Protein AF-A0A967LFK1-F1 (afdb_monomer_lite)

Secondary structure (DSSP, 8-state):
-HHHHHHTS-S---TT-HHHHHHHHHHHHHHHTS-GGG----SSS-HHHHHHHHHHHHHHHHHT--S-EEEEEEEEESSTTTTTSEEETTEEEEE-HHHHHHHHHHHHHTTSSEEEEEEEEESS-TT-HHHHHHHH--

Sequence (138 aa):
MLEGRIRDAKREFDLTNPDDQVSVRELAEEILAEEPAAIAIDRESPIEARIAGLLAESRRWVLGADSPLKVGVVFAMWGEQNRLRPQSADNPHGENSLVTKLEQLDWLTEGSPIEWRLYAVDDGCPHGSAAIAAGIAQ

Radius 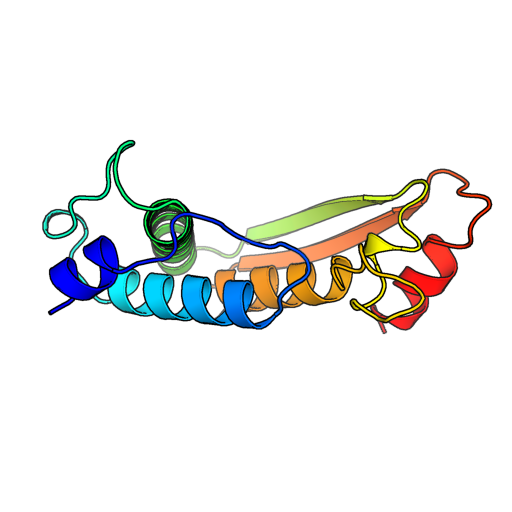of gyration: 16.9 Å; chains: 1; bounding box: 33×37×46 Å

Structure (mmCIF, N/CA/C/O backbone):
data_AF-A0A967LFK1-F1
#
_entry.id   AF-A0A967LFK1-F1
#
loop_
_atom_site.group_PDB
_atom_site.id
_atom_site.type_symbol
_atom_site.label_atom_id
_atom_site.label_alt_id
_atom_site.label_comp_id
_atom_site.label_asym_id
_atom_site.label_entity_id
_atom_site.label_seq_id
_atom_site.pdbx_PDB_ins_code
_atom_site.Cartn_x
_atom_site.Cartn_y
_atom_site.Cartn_z
_atom_site.occupancy
_atom_site.B_iso_or_equiv
_atom_site.auth_seq_id
_atom_site.auth_comp_id
_atom_site.auth_asym_id
_atom_site.auth_atom_id
_atom_site.pdbx_PDB_model_num
ATOM 1 N N . MET A 1 1 ? 0.981 14.654 19.835 1.00 79.06 1 MET A N 1
ATOM 2 C CA . MET A 1 1 ? -0.497 14.626 19.828 1.00 79.06 1 MET A CA 1
ATOM 3 C C . MET A 1 1 ? -0.903 14.389 18.384 1.00 79.06 1 MET A C 1
ATOM 5 O O . MET A 1 1 ? -0.478 15.178 17.543 1.00 79.06 1 MET A O 1
ATOM 9 N N . LEU A 1 2 ? -1.605 13.289 18.093 1.00 90.81 2 LEU A N 1
ATOM 10 C CA . LEU A 1 2 ? -1.906 12.832 16.727 1.00 90.81 2 LEU A CA 1
ATOM 11 C C . LEU A 1 2 ? -2.565 13.922 15.864 1.00 90.81 2 LEU A C 1
ATOM 13 O O . LEU A 1 2 ? -2.213 14.089 14.704 1.00 90.81 2 LEU A O 1
ATOM 17 N N . GLU A 1 3 ? -3.434 14.747 16.449 1.00 88.94 3 GLU A N 1
ATOM 18 C CA . GLU A 1 3 ? -4.064 15.884 15.759 1.00 88.94 3 GLU A CA 1
ATOM 19 C C . GLU A 1 3 ? -3.055 16.874 15.151 1.00 88.94 3 GLU A C 1
ATOM 21 O O . GLU A 1 3 ? -3.291 17.434 14.080 1.00 88.94 3 GLU A O 1
ATOM 26 N N . GLY A 1 4 ? -1.921 17.097 15.824 1.00 91.25 4 GLY A N 1
ATOM 27 C CA . GLY A 1 4 ? -0.829 17.913 15.293 1.00 91.25 4 GLY A CA 1
ATOM 28 C C . GLY A 1 4 ? -0.161 17.232 14.101 1.00 91.25 4 GLY A C 1
ATOM 29 O O . GLY A 1 4 ? 0.017 17.855 13.061 1.00 91.25 4 GLY A O 1
ATOM 30 N N . ARG A 1 5 ? 0.104 15.923 14.209 1.00 93.75 5 ARG A N 1
ATOM 31 C CA . ARG A 1 5 ? 0.695 15.125 13.125 1.00 93.75 5 ARG A CA 1
ATOM 32 C C . ARG A 1 5 ? -0.201 15.092 11.883 1.00 93.75 5 ARG A C 1
ATOM 34 O O . ARG A 1 5 ? 0.305 15.264 10.783 1.00 93.75 5 ARG A O 1
ATOM 41 N N . ILE A 1 6 ? -1.516 14.946 12.061 1.00 94.31 6 ILE A N 1
ATOM 42 C CA . ILE A 1 6 ? -2.516 14.998 10.981 1.00 94.31 6 ILE A CA 1
ATOM 43 C C . ILE A 1 6 ? -2.516 16.366 10.291 1.00 94.31 6 ILE A C 1
ATOM 45 O O . ILE A 1 6 ? -2.571 16.441 9.065 1.00 94.31 6 ILE A O 1
ATOM 49 N N . ARG A 1 7 ? -2.448 17.457 11.064 1.00 93.56 7 ARG A N 1
ATOM 50 C CA . ARG A 1 7 ? -2.435 18.828 10.531 1.00 93.56 7 ARG A CA 1
ATOM 51 C C . ARG A 1 7 ? -1.167 19.135 9.736 1.00 93.56 7 ARG A C 1
ATOM 53 O O . ARG A 1 7 ? -1.251 19.814 8.714 1.00 93.56 7 ARG A O 1
ATOM 60 N N . ASP A 1 8 ? -0.036 18.625 10.212 1.00 95.12 8 ASP A N 1
ATOM 61 C CA . ASP A 1 8 ? 1.295 18.854 9.642 1.00 95.12 8 ASP A CA 1
ATOM 62 C C . ASP A 1 8 ? 1.678 17.808 8.577 1.00 95.12 8 ASP A C 1
ATOM 64 O O . ASP A 1 8 ? 2.786 17.843 8.040 1.00 95.12 8 ASP A O 1
ATOM 68 N N . ALA A 1 9 ? 0.773 16.876 8.262 1.00 97.19 9 ALA A N 1
ATOM 69 C CA . ALA A 1 9 ? 0.965 15.874 7.222 1.00 97.19 9 ALA A CA 1
ATOM 70 C C . ALA A 1 9 ? 1.119 16.515 5.828 1.00 97.19 9 ALA A C 1
ATOM 72 O O . ALA A 1 9 ? 0.675 17.640 5.560 1.00 97.19 9 ALA A O 1
ATOM 73 N N . LYS A 1 10 ? 1.747 15.780 4.911 1.00 97.50 10 LYS A N 1
ATOM 74 C CA . LYS A 1 10 ? 2.066 16.249 3.561 1.00 97.50 10 LYS A CA 1
ATOM 75 C C . LYS A 1 10 ? 0.794 16.542 2.761 1.00 97.50 10 LYS A C 1
ATOM 77 O O . LYS A 1 10 ? -0.183 15.785 2.765 1.00 97.50 10 LYS A O 1
ATOM 82 N N . ARG A 1 11 ? 0.818 17.668 2.040 1.00 97.31 11 ARG A N 1
ATOM 83 C CA . ARG A 1 11 ? -0.249 18.096 1.113 1.00 97.31 11 ARG A CA 1
ATOM 84 C C . ARG A 1 11 ? -0.087 17.540 -0.299 1.00 97.31 11 ARG A C 1
ATOM 86 O O . ARG A 1 11 ? -1.040 17.585 -1.070 1.00 97.31 11 ARG A O 1
ATOM 93 N N . GLU A 1 12 ? 1.078 16.986 -0.592 1.00 96.81 12 GLU A N 1
ATOM 94 C CA . GLU A 1 12 ? 1.405 16.283 -1.826 1.00 96.81 12 GLU A CA 1
ATOM 95 C C . GLU A 1 12 ? 1.902 14.882 -1.468 1.00 96.81 12 GLU A C 1
ATOM 97 O O . GLU A 1 12 ? 2.340 14.650 -0.341 1.00 96.81 12 GLU A O 1
ATOM 102 N N . PHE A 1 13 ? 1.776 13.949 -2.406 1.00 95.62 13 PHE A N 1
ATOM 103 C CA . PHE A 1 13 ? 2.239 12.577 -2.241 1.00 95.62 13 PHE A CA 1
ATOM 104 C C . PHE A 1 13 ? 2.911 12.129 -3.534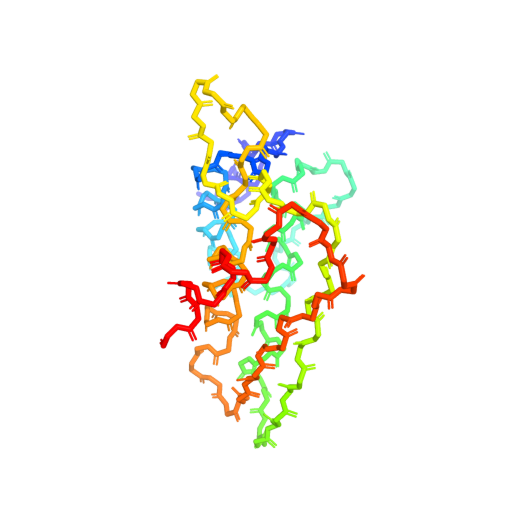 1.00 95.62 13 PHE A C 1
ATOM 106 O O . PHE A 1 13 ? 2.250 12.016 -4.571 1.00 95.62 13 PHE A O 1
ATOM 113 N N . ASP A 1 14 ? 4.216 11.908 -3.472 1.00 96.38 14 ASP A N 1
ATOM 114 C CA . ASP A 1 14 ? 5.033 11.487 -4.599 1.00 96.38 14 ASP A CA 1
ATOM 115 C C . ASP A 1 14 ? 5.182 9.962 -4.606 1.00 96.38 14 ASP A C 1
ATOM 117 O O . ASP A 1 14 ? 5.827 9.365 -3.746 1.00 96.38 14 ASP A O 1
ATOM 121 N N . LEU A 1 15 ? 4.600 9.324 -5.624 1.00 94.31 15 LEU A N 1
ATOM 122 C CA . LEU A 1 15 ? 4.667 7.873 -5.820 1.00 94.31 15 LEU A CA 1
ATOM 123 C C . LEU A 1 15 ? 6.089 7.364 -6.084 1.00 94.31 15 LEU A C 1
ATOM 125 O O . LEU A 1 15 ? 6.345 6.175 -5.912 1.00 94.31 15 LEU A O 1
ATOM 129 N N . THR A 1 16 ? 6.996 8.241 -6.512 1.00 95.50 16 THR A N 1
ATOM 130 C CA . THR A 1 16 ? 8.399 7.908 -6.784 1.00 95.50 16 THR A CA 1
ATOM 131 C C . THR A 1 16 ? 9.291 8.051 -5.552 1.00 95.50 16 THR A C 1
ATOM 133 O O . THR A 1 16 ? 10.392 7.498 -5.532 1.00 95.50 16 THR A O 1
ATOM 136 N N . ASN A 1 17 ? 8.812 8.740 -4.509 1.00 95.50 17 ASN A N 1
ATOM 137 C CA . ASN A 1 17 ? 9.568 8.980 -3.289 1.00 95.50 17 ASN A CA 1
ATOM 138 C C . ASN A 1 17 ? 9.278 7.899 -2.226 1.00 95.50 17 ASN A C 1
ATOM 140 O O . ASN A 1 17 ? 8.178 7.867 -1.665 1.00 95.50 17 ASN A O 1
ATOM 144 N N . PRO A 1 18 ? 10.249 7.039 -1.867 1.00 93.44 18 PRO A N 1
ATOM 145 C CA . PRO A 1 18 ? 10.043 6.032 -0.826 1.00 93.44 18 PRO A CA 1
ATOM 146 C C . PRO A 1 18 ? 9.734 6.644 0.551 1.00 93.44 18 PRO A C 1
ATOM 148 O O . PRO A 1 18 ? 8.996 6.041 1.331 1.00 93.44 18 PRO A O 1
ATOM 151 N N . ASP A 1 19 ? 10.215 7.856 0.843 1.00 95.94 19 ASP A N 1
ATOM 152 C CA . ASP A 1 19 ? 9.961 8.519 2.130 1.00 95.94 19 ASP A CA 1
ATOM 153 C C . ASP A 1 19 ? 8.488 8.928 2.295 1.00 95.94 19 ASP A C 1
ATOM 155 O O . ASP A 1 19 ? 7.981 9.039 3.414 1.00 95.94 19 ASP A O 1
ATOM 159 N N . ASP A 1 20 ? 7.772 9.147 1.190 1.00 96.50 20 ASP A N 1
ATOM 160 C CA . ASP A 1 20 ? 6.331 9.398 1.214 1.00 96.50 20 ASP A CA 1
ATOM 161 C C . ASP A 1 20 ? 5.576 8.121 1.606 1.00 96.50 20 ASP A C 1
ATOM 163 O O . ASP A 1 20 ? 4.710 8.173 2.480 1.00 96.50 20 ASP A O 1
ATOM 167 N N . GLN A 1 21 ? 5.971 6.963 1.061 1.00 94.88 21 GLN A N 1
ATOM 168 C CA . GLN A 1 21 ? 5.400 5.655 1.420 1.00 94.88 21 GLN A CA 1
ATOM 169 C C . GLN A 1 21 ? 5.651 5.292 2.892 1.00 94.88 21 GLN A C 1
ATOM 171 O O . GLN A 1 21 ? 4.755 4.790 3.573 1.00 94.88 21 GLN A O 1
ATOM 176 N N . VAL A 1 22 ? 6.856 5.561 3.405 1.00 96.62 22 VAL A N 1
ATOM 177 C CA . VAL A 1 22 ? 7.187 5.309 4.815 1.00 96.62 22 VAL A CA 1
ATOM 178 C C . VAL A 1 22 ? 6.362 6.211 5.730 1.00 96.62 22 VAL A C 1
ATOM 180 O O . VAL A 1 22 ? 5.700 5.707 6.636 1.00 96.62 22 VAL A O 1
ATOM 183 N N . SER A 1 23 ? 6.342 7.518 5.460 1.00 97.62 23 SER A N 1
ATOM 184 C CA . SER A 1 23 ? 5.660 8.501 6.311 1.00 97.62 23 SER A CA 1
ATOM 185 C C . SER A 1 23 ? 4.143 8.267 6.373 1.00 97.62 23 SER A C 1
ATOM 187 O O . SER A 1 23 ? 3.560 8.316 7.459 1.00 97.62 23 SER A O 1
ATOM 189 N N . VAL A 1 24 ? 3.498 7.911 5.251 1.00 97.69 24 VAL A N 1
ATOM 190 C CA . VAL A 1 24 ? 2.055 7.608 5.253 1.00 97.69 24 VAL A CA 1
ATOM 191 C C . VAL A 1 24 ? 1.730 6.321 6.008 1.00 97.69 24 VAL A C 1
ATOM 193 O O . VAL A 1 24 ? 0.705 6.255 6.688 1.00 97.69 24 VAL A O 1
ATOM 196 N N . ARG A 1 25 ? 2.603 5.306 5.928 1.00 97.50 25 ARG A N 1
ATOM 197 C CA . ARG A 1 25 ? 2.450 4.058 6.685 1.00 97.50 25 ARG A CA 1
ATOM 198 C C . ARG A 1 25 ? 2.599 4.310 8.182 1.00 97.50 25 ARG A C 1
ATOM 200 O O . ARG A 1 25 ? 1.776 3.832 8.949 1.00 97.50 25 ARG A O 1
ATOM 207 N N . GLU A 1 26 ? 3.606 5.074 8.595 1.00 97.75 26 GLU A N 1
ATOM 208 C CA . GLU A 1 26 ? 3.806 5.439 10.004 1.00 97.75 26 GLU A CA 1
ATOM 209 C C . GLU A 1 26 ? 2.603 6.207 10.559 1.00 97.75 26 GLU A C 1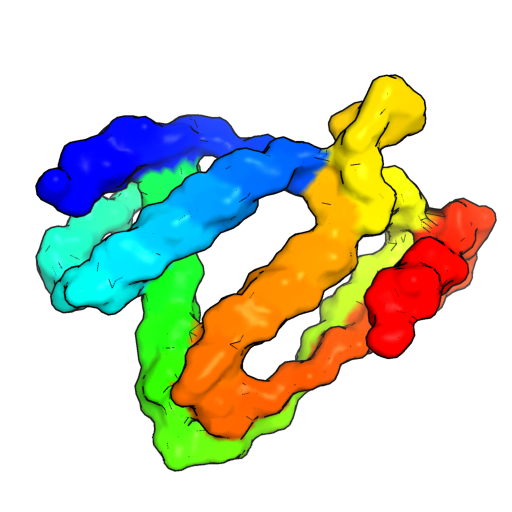
ATOM 211 O O . GLU A 1 26 ? 2.076 5.850 11.611 1.00 97.75 26 GLU A O 1
ATOM 216 N N . LEU A 1 27 ? 2.093 7.192 9.814 1.00 97.75 27 LEU A N 1
ATOM 217 C CA . LEU A 1 27 ? 0.882 7.906 10.213 1.00 97.75 27 LEU A CA 1
ATOM 218 C C . LEU A 1 27 ? -0.339 6.974 10.284 1.00 97.75 27 LEU A C 1
ATOM 220 O O . LEU A 1 27 ? -1.182 7.141 11.163 1.00 97.75 27 LEU A O 1
ATOM 224 N N . ALA A 1 28 ? -0.440 5.981 9.395 1.00 97.81 28 ALA A N 1
ATOM 225 C CA . ALA A 1 28 ? -1.513 4.992 9.446 1.00 97.81 28 ALA A CA 1
ATOM 226 C C . ALA A 1 28 ? -1.440 4.130 10.716 1.00 97.81 28 ALA A C 1
ATOM 228 O O . ALA A 1 28 ? -2.484 3.844 11.296 1.00 97.81 28 ALA A O 1
ATOM 229 N N . GLU A 1 29 ? -0.243 3.756 11.177 1.00 97.56 29 GLU A N 1
ATOM 230 C CA . GLU A 1 29 ? -0.047 3.041 12.450 1.00 97.56 29 GLU A CA 1
ATOM 231 C C . GLU A 1 29 ? -0.445 3.902 13.653 1.00 97.56 29 GLU A C 1
ATOM 233 O O . GLU A 1 29 ? -1.148 3.433 14.548 1.00 97.56 29 GLU A O 1
ATOM 238 N N . GLU A 1 30 ? -0.047 5.179 13.661 1.00 96.56 30 GLU A N 1
ATOM 239 C CA . GLU A 1 30 ? -0.439 6.113 14.722 1.00 96.56 30 GLU A CA 1
ATOM 240 C C . GLU A 1 30 ? -1.967 6.280 14.778 1.00 96.56 30 GLU A C 1
ATOM 242 O O . GLU A 1 30 ? -2.559 6.242 15.853 1.00 96.56 30 GLU A O 1
ATOM 247 N N . ILE A 1 31 ? -2.621 6.408 13.619 1.00 96.62 31 ILE A N 1
ATOM 248 C CA . ILE A 1 31 ? -4.086 6.470 13.505 1.00 96.62 31 ILE A CA 1
ATOM 249 C C . ILE A 1 31 ? -4.727 5.149 13.949 1.00 96.62 31 ILE A C 1
ATOM 251 O O . ILE A 1 31 ? -5.769 5.157 14.603 1.00 96.62 31 ILE A O 1
ATOM 255 N N . LEU A 1 32 ? -4.149 4.006 13.575 1.00 96.00 32 LEU A N 1
ATOM 256 C CA . LEU A 1 32 ? -4.665 2.676 13.902 1.00 96.00 32 LEU A CA 1
ATOM 257 C C . LEU A 1 32 ? -4.706 2.428 15.415 1.00 96.00 32 LEU A C 1
ATOM 259 O O . LEU A 1 32 ? -5.647 1.789 15.884 1.00 96.00 32 LEU A O 1
ATOM 263 N N . ALA A 1 33 ? -3.723 2.951 16.152 1.00 95.00 33 ALA A N 1
ATOM 264 C CA . ALA A 1 33 ? -3.614 2.820 17.604 1.00 95.00 33 ALA A CA 1
ATOM 265 C C . ALA A 1 33 ? -4.666 3.625 18.394 1.00 95.00 33 ALA A C 1
ATOM 267 O O . ALA A 1 33 ? -4.843 3.385 19.588 1.00 95.00 33 ALA A O 1
ATOM 268 N N . GLU A 1 34 ? -5.360 4.560 17.744 1.00 93.75 34 GLU A N 1
ATOM 269 C CA . GLU A 1 34 ? -6.396 5.389 18.356 1.00 93.75 34 GLU A CA 1
ATOM 270 C C . GLU A 1 34 ? -7.809 4.859 18.063 1.00 93.75 34 GLU A C 1
ATOM 272 O O . GLU A 1 34 ? -8.086 4.231 17.031 1.00 93.75 34 GLU A O 1
ATOM 277 N N . GLU A 1 35 ? -8.742 5.179 18.962 1.00 86.25 35 GLU A N 1
ATOM 278 C CA . GLU A 1 35 ? -10.163 4.878 18.781 1.00 86.25 35 GLU A CA 1
ATOM 279 C C . GLU A 1 35 ? -10.728 5.637 17.562 1.00 86.25 35 GLU A C 1
ATOM 281 O O . GLU A 1 35 ? -10.562 6.857 17.479 1.00 86.25 35 GLU A O 1
ATOM 286 N N . PRO A 1 36 ? -11.460 4.986 16.633 1.00 81.81 36 PRO A N 1
ATOM 287 C CA . PRO A 1 36 ? -11.905 5.618 15.384 1.00 81.81 36 PRO A CA 1
ATOM 288 C C . PRO A 1 36 ? -12.684 6.926 15.572 1.00 81.81 36 PRO A C 1
ATOM 290 O O . PRO A 1 36 ? -12.545 7.856 14.782 1.00 81.81 36 PRO A O 1
ATOM 293 N N . ALA A 1 37 ? -13.489 7.018 16.634 1.00 77.50 37 ALA A N 1
ATOM 294 C CA . ALA A 1 37 ? -14.291 8.203 16.937 1.00 77.50 37 ALA A CA 1
ATOM 295 C C . ALA A 1 37 ? -13.455 9.425 17.371 1.00 77.50 37 ALA A C 1
ATOM 297 O O . ALA A 1 37 ? -13.979 10.538 17.385 1.00 77.50 37 ALA A O 1
ATOM 298 N N . ALA A 1 38 ? -12.182 9.233 17.729 1.00 77.62 38 ALA A N 1
ATOM 299 C CA . ALA A 1 38 ? -11.279 10.294 18.171 1.00 77.62 38 ALA A CA 1
ATOM 300 C C . ALA A 1 38 ? -10.550 10.998 17.011 1.00 77.62 38 ALA A C 1
ATOM 302 O O . ALA A 1 38 ? -9.848 11.980 17.237 1.00 77.62 38 ALA A O 1
ATOM 303 N N . ILE A 1 39 ? -10.703 10.517 15.772 1.00 83.06 39 ILE A N 1
ATOM 304 C CA . ILE A 1 39 ? -9.881 10.947 14.638 1.00 83.06 39 ILE A CA 1
ATOM 305 C C . ILE A 1 39 ? -10.743 11.699 13.624 1.00 83.06 39 ILE A C 1
ATOM 307 O O . ILE A 1 39 ? -11.563 11.115 12.918 1.00 83.06 39 ILE A O 1
ATOM 311 N N . ALA A 1 40 ? -10.534 13.011 13.517 1.00 86.19 40 ALA A N 1
ATOM 312 C CA . ALA A 1 40 ? -11.182 13.840 12.505 1.00 86.19 40 ALA A CA 1
ATOM 313 C C . ALA A 1 40 ? -10.289 13.955 11.258 1.00 86.19 40 ALA A C 1
ATOM 315 O O . ALA A 1 40 ? -9.354 14.753 11.230 1.00 86.19 40 ALA A O 1
ATOM 316 N N . ILE A 1 41 ? -10.586 13.157 10.228 1.00 91.38 41 ILE A N 1
ATOM 317 C CA . ILE A 1 41 ? -9.986 13.271 8.890 1.00 91.38 41 ILE A CA 1
ATOM 318 C C . ILE A 1 41 ? -11.111 13.537 7.893 1.00 91.38 41 ILE A C 1
ATOM 320 O O . ILE A 1 41 ? -12.051 12.754 7.764 1.00 91.38 41 ILE A O 1
ATOM 324 N N . ASP A 1 42 ? -11.009 14.652 7.182 1.00 91.44 42 ASP A N 1
ATOM 325 C CA . ASP A 1 42 ? -12.002 15.110 6.214 1.00 91.44 42 ASP A CA 1
ATOM 326 C C . ASP A 1 42 ? -11.371 15.373 4.835 1.00 91.44 42 ASP A C 1
ATOM 328 O O . ASP A 1 42 ? -10.237 14.987 4.547 1.00 91.44 42 ASP A O 1
ATOM 332 N N . ARG A 1 43 ? -12.130 15.999 3.930 1.00 90.69 43 ARG A N 1
ATOM 333 C CA . ARG A 1 43 ? -11.657 16.301 2.570 1.00 90.69 43 ARG A CA 1
ATOM 334 C C . ARG A 1 43 ? -10.620 17.426 2.514 1.00 90.69 43 ARG A C 1
ATOM 336 O O . ARG A 1 43 ? -9.879 17.474 1.536 1.00 90.69 43 ARG A O 1
ATOM 343 N N . GLU A 1 44 ? -10.567 18.281 3.532 1.00 93.94 44 GLU A N 1
A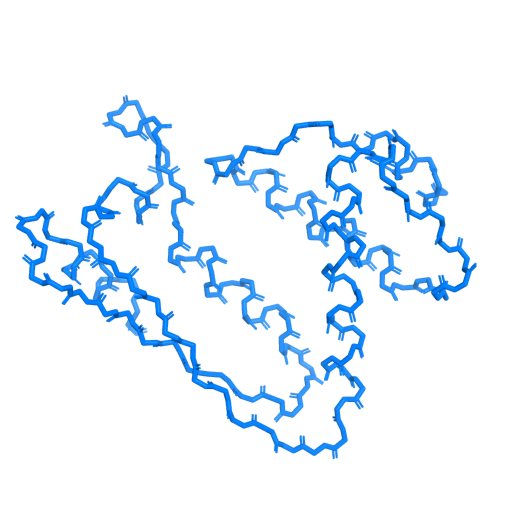TOM 344 C CA . GLU A 1 44 ? -9.652 19.429 3.617 1.00 93.94 44 GLU A CA 1
ATOM 345 C C . GLU A 1 44 ? -8.330 19.071 4.311 1.00 93.94 44 GLU A C 1
ATOM 347 O O . GLU A 1 44 ? -7.337 19.802 4.219 1.00 93.94 44 GLU A O 1
ATOM 352 N N . SER A 1 45 ? -8.311 17.924 4.990 1.00 96.12 45 SER A N 1
ATOM 353 C CA . SER A 1 45 ? -7.123 17.337 5.599 1.00 96.12 45 SER A CA 1
ATOM 354 C C . SER A 1 45 ? -6.038 17.059 4.543 1.00 96.12 45 SER A C 1
ATOM 356 O O . SER A 1 45 ? -6.366 16.756 3.387 1.00 96.12 45 SER A O 1
ATOM 358 N N . PRO A 1 46 ? -4.740 17.137 4.901 1.00 97.69 46 PRO A N 1
ATOM 359 C CA . PRO A 1 46 ? -3.656 16.851 3.963 1.00 97.69 46 PRO A CA 1
ATOM 360 C C . PRO A 1 46 ? -3.792 15.467 3.312 1.00 97.69 46 PRO A C 1
ATOM 362 O O . PRO A 1 46 ? -4.332 14.535 3.913 1.00 97.69 46 PRO A O 1
ATOM 365 N N . ILE A 1 47 ? -3.317 15.324 2.070 1.00 97.75 47 ILE A N 1
ATOM 366 C CA . ILE A 1 47 ? -3.511 14.091 1.293 1.00 97.75 47 ILE A CA 1
ATOM 367 C C . ILE A 1 47 ? -2.897 12.874 1.988 1.00 97.75 47 ILE A C 1
ATOM 369 O O . ILE A 1 47 ? -3.525 11.819 2.008 1.00 97.75 47 ILE A O 1
ATOM 373 N N . GLU A 1 48 ? -1.735 13.032 2.624 1.00 98.00 48 GLU A N 1
ATOM 374 C CA . GLU A 1 48 ? -1.097 11.965 3.397 1.00 98.00 48 GLU A CA 1
ATOM 375 C C . GLU A 1 48 ? -1.992 11.505 4.553 1.00 98.00 48 GLU A C 1
ATOM 377 O O . GLU A 1 48 ? -2.232 10.311 4.691 1.00 98.00 48 GLU A O 1
ATOM 382 N N . ALA A 1 49 ? -2.567 12.432 5.328 1.00 97.75 49 ALA A N 1
ATOM 383 C CA . ALA A 1 49 ? -3.478 12.087 6.419 1.00 97.75 49 ALA A CA 1
ATOM 384 C C . ALA A 1 49 ? -4.731 11.358 5.916 1.00 97.75 49 ALA A C 1
ATOM 386 O O . ALA A 1 49 ? -5.194 10.404 6.537 1.00 97.75 49 ALA A O 1
ATOM 387 N N . ARG A 1 50 ? -5.261 11.767 4.759 1.00 97.75 50 ARG A N 1
ATOM 388 C CA . ARG A 1 50 ? -6.410 11.102 4.131 1.00 97.75 50 ARG A CA 1
ATOM 389 C C . ARG A 1 50 ? -6.079 9.678 3.692 1.00 97.75 50 ARG A C 1
ATOM 391 O O . ARG A 1 50 ? -6.879 8.777 3.931 1.00 97.75 50 ARG A O 1
ATOM 398 N N . ILE A 1 51 ? -4.916 9.466 3.074 1.00 97.88 51 ILE A N 1
ATOM 399 C CA . ILE A 1 51 ? -4.449 8.127 2.691 1.00 97.88 51 ILE A CA 1
ATOM 400 C C . ILE A 1 51 ? -4.220 7.281 3.949 1.00 97.88 51 ILE A C 1
ATOM 402 O O . ILE A 1 51 ? -4.750 6.177 4.036 1.00 97.88 51 ILE A O 1
ATOM 406 N N . ALA A 1 52 ? -3.514 7.814 4.947 1.00 97.81 52 ALA A N 1
ATOM 407 C CA . ALA A 1 52 ? -3.235 7.128 6.204 1.00 97.81 52 ALA A CA 1
ATOM 408 C C . ALA A 1 52 ? -4.519 6.717 6.946 1.00 97.81 52 ALA A C 1
ATOM 410 O O . ALA A 1 52 ? -4.613 5.595 7.437 1.00 97.81 52 ALA A O 1
ATOM 411 N N . GLY A 1 53 ? -5.545 7.577 6.954 1.00 96.75 53 GLY A N 1
ATOM 412 C CA . GLY A 1 53 ? -6.866 7.260 7.501 1.00 96.75 53 GLY A CA 1
ATOM 413 C C . GLY A 1 53 ? -7.526 6.059 6.818 1.00 96.75 53 GLY A C 1
ATOM 414 O O . GLY A 1 53 ? -7.979 5.138 7.498 1.00 96.75 53 GLY A O 1
ATOM 415 N N . LEU A 1 54 ? -7.517 6.027 5.480 1.00 96.69 54 LEU A N 1
ATOM 416 C CA . LEU A 1 54 ? -8.057 4.908 4.694 1.00 96.69 54 LEU A CA 1
ATOM 417 C C . LEU A 1 54 ? -7.260 3.611 4.902 1.00 96.69 54 LEU A C 1
ATOM 419 O O . LEU A 1 54 ? -7.841 2.525 4.969 1.00 96.69 54 LEU A O 1
ATOM 423 N N . LEU A 1 55 ? -5.933 3.713 5.019 1.00 97.69 55 LEU A N 1
ATOM 424 C CA . LEU A 1 55 ? -5.062 2.574 5.312 1.00 97.69 55 LEU A CA 1
ATOM 425 C C . LEU A 1 55 ? -5.344 2.005 6.707 1.00 97.69 55 LEU A C 1
ATOM 427 O O . LEU A 1 55 ? -5.509 0.794 6.847 1.00 97.69 55 LEU A O 1
ATOM 431 N N . ALA A 1 56 ? -5.468 2.864 7.720 1.00 97.44 56 ALA A N 1
ATOM 432 C CA . ALA A 1 56 ? -5.797 2.452 9.080 1.00 97.44 56 ALA A CA 1
ATOM 433 C C . ALA A 1 56 ? -7.185 1.796 9.159 1.00 97.44 56 ALA A C 1
ATOM 435 O O . ALA A 1 56 ? -7.345 0.770 9.815 1.00 97.44 56 ALA A O 1
ATOM 436 N N . GLU A 1 57 ? -8.192 2.342 8.471 1.00 96.19 57 GLU A N 1
ATOM 437 C CA . GLU A 1 57 ? -9.525 1.730 8.382 1.00 96.19 57 GLU A CA 1
ATOM 438 C C . GLU A 1 57 ? -9.473 0.343 7.727 1.00 96.19 57 GLU A C 1
ATOM 440 O O . GLU A 1 57 ? -9.997 -0.624 8.285 1.00 96.19 57 GLU A O 1
ATOM 445 N N . SER A 1 58 ? -8.765 0.227 6.600 1.00 96.62 58 SER A N 1
ATOM 446 C CA . SER A 1 58 ? -8.570 -1.050 5.905 1.00 96.62 58 SER A CA 1
ATOM 447 C C . SER A 1 58 ? -7.895 -2.080 6.812 1.00 96.62 58 SER A C 1
ATOM 449 O O . SER A 1 58 ? -8.340 -3.225 6.888 1.00 96.62 58 SER A O 1
ATOM 451 N N . ARG A 1 59 ? -6.858 -1.672 7.554 1.00 97.81 59 ARG A N 1
ATOM 452 C CA . ARG A 1 59 ? -6.129 -2.567 8.456 1.00 97.81 59 ARG A CA 1
ATOM 453 C C . ARG A 1 59 ? -6.946 -2.977 9.678 1.00 97.81 59 ARG A C 1
ATOM 455 O O . ARG A 1 59 ? -6.912 -4.150 10.029 1.00 97.81 59 ARG A O 1
ATOM 462 N N . ARG A 1 60 ? -7.747 -2.082 10.278 1.00 96.81 60 ARG A N 1
ATOM 463 C CA . ARG A 1 60 ? -8.697 -2.466 11.348 1.00 96.81 60 ARG A CA 1
ATOM 464 C C . ARG A 1 60 ? -9.648 -3.556 10.880 1.00 96.81 60 ARG A C 1
ATOM 466 O O . ARG A 1 60 ? -9.874 -4.517 11.608 1.00 96.81 60 ARG A O 1
ATOM 473 N N . TRP A 1 61 ? -10.186 -3.415 9.669 1.00 96.12 61 TRP A N 1
ATOM 474 C CA . TRP A 1 61 ? -11.083 -4.420 9.109 1.00 96.12 61 TRP A CA 1
ATOM 475 C C . TRP A 1 61 ? -10.377 -5.768 8.917 1.00 96.12 61 TRP A C 1
ATOM 477 O O . TRP A 1 61 ? -10.917 -6.797 9.313 1.00 96.12 61 TRP A O 1
ATOM 487 N N . VAL A 1 62 ? -9.156 -5.762 8.369 1.00 97.69 62 VAL A N 1
ATOM 488 C CA . VAL A 1 62 ? -8.363 -6.985 8.159 1.00 97.69 62 VAL A CA 1
ATOM 489 C C . VAL A 1 62 ? -7.997 -7.668 9.480 1.00 97.69 62 VAL A C 1
ATOM 491 O O . VAL A 1 62 ? -8.150 -8.881 9.597 1.00 97.69 62 VAL A O 1
ATOM 494 N N . LEU A 1 63 ? -7.576 -6.908 10.494 1.00 97.12 63 LEU A N 1
ATOM 495 C CA . LEU A 1 63 ? -7.257 -7.442 11.824 1.00 97.12 63 LEU A CA 1
ATOM 496 C C . LEU A 1 63 ? -8.494 -7.964 12.568 1.00 97.12 63 LEU A C 1
ATOM 498 O O . LEU A 1 63 ? -8.373 -8.868 13.389 1.00 97.12 63 LEU A O 1
ATOM 502 N N . GLY A 1 64 ? -9.677 -7.420 12.274 1.00 96.69 64 GLY A N 1
ATOM 503 C CA . GLY A 1 64 ? -10.955 -7.894 12.806 1.00 96.69 64 GLY A CA 1
ATOM 504 C C . GLY A 1 64 ? -11.539 -9.110 12.077 1.00 96.69 64 GLY A C 1
ATOM 505 O O . GLY A 1 64 ? -12.665 -9.504 12.374 1.00 96.69 64 GLY A O 1
ATOM 506 N N . ALA A 1 65 ? -10.838 -9.686 11.095 1.00 95.88 65 ALA A N 1
ATOM 507 C CA . ALA A 1 65 ? -11.317 -10.865 10.386 1.00 95.88 65 ALA A CA 1
ATOM 508 C C . ALA A 1 65 ? -11.191 -12.128 11.259 1.00 95.88 65 ALA A C 1
ATOM 510 O O . ALA A 1 65 ? -10.092 -12.604 11.530 1.00 95.88 65 ALA A O 1
ATOM 511 N N . ASP A 1 66 ? -12.326 -12.731 11.618 1.00 94.88 66 ASP A N 1
ATOM 512 C CA . ASP A 1 66 ? -12.379 -13.922 12.487 1.00 94.88 66 ASP A CA 1
ATOM 513 C C . ASP A 1 66 ? -12.242 -15.261 11.736 1.00 94.88 66 ASP A C 1
ATOM 515 O O . ASP A 1 66 ? -12.334 -16.340 12.327 1.00 94.88 66 ASP A O 1
ATOM 519 N N . SER A 1 67 ? -12.061 -15.227 10.413 1.00 95.25 67 SER A N 1
ATOM 520 C CA . SER A 1 67 ? -11.989 -16.436 9.588 1.00 95.25 67 SER A CA 1
ATOM 521 C C . SER A 1 67 ? -10.977 -16.306 8.452 1.00 95.25 67 SER A C 1
ATOM 523 O O . SER A 1 67 ? -10.856 -15.216 7.888 1.00 95.25 67 SER A O 1
ATOM 525 N N . PRO A 1 68 ? -10.299 -17.402 8.059 1.00 97.06 68 PRO A N 1
ATOM 526 C CA . PRO A 1 68 ? -9.366 -17.374 6.942 1.00 97.06 68 PRO A CA 1
ATOM 527 C C . PRO A 1 68 ? -10.021 -16.966 5.622 1.00 97.06 68 PRO A C 1
ATOM 529 O O . PRO A 1 68 ? -11.054 -17.513 5.229 1.00 97.06 68 PRO A O 1
ATOM 532 N N . LEU A 1 69 ? -9.367 -16.058 4.901 1.00 97.00 69 LEU A N 1
ATOM 533 C CA . LEU A 1 69 ? -9.758 -15.612 3.565 1.00 97.00 69 LEU A CA 1
ATOM 534 C C . LEU A 1 69 ? -8.550 -15.708 2.635 1.00 97.00 69 LEU A C 1
ATOM 536 O O . LEU A 1 69 ? -7.462 -15.278 2.998 1.00 97.00 69 LEU A O 1
ATOM 540 N N . LYS A 1 70 ? -8.738 -16.241 1.423 1.00 97.81 70 LYS A N 1
ATOM 541 C CA . LYS A 1 70 ? -7.703 -16.243 0.379 1.00 97.81 70 LYS A CA 1
ATOM 542 C C . LYS A 1 70 ? -8.057 -15.219 -0.693 1.00 97.81 70 LYS A C 1
ATOM 544 O O . LYS A 1 70 ? -9.103 -15.339 -1.332 1.00 97.81 70 LYS A O 1
ATOM 549 N N . VAL A 1 71 ? -7.184 -14.242 -0.910 1.00 97.56 71 VAL A N 1
ATOM 550 C CA . VAL A 1 71 ? -7.390 -13.132 -1.849 1.00 97.56 71 VAL A CA 1
ATOM 551 C C . VAL A 1 71 ? -6.443 -13.255 -3.042 1.00 97.56 71 VAL A C 1
ATOM 553 O O . VAL A 1 71 ? -5.229 -13.363 -2.887 1.00 97.56 71 VAL A O 1
ATOM 556 N N . GLY A 1 72 ? -6.992 -13.213 -4.257 1.00 98.00 72 GLY A N 1
ATOM 557 C CA . GLY A 1 72 ? -6.210 -13.064 -5.484 1.00 98.00 72 GLY A CA 1
ATOM 558 C C . GLY A 1 72 ? -6.144 -11.599 -5.908 1.00 98.00 72 GLY A C 1
ATOM 559 O O . GLY A 1 72 ? -7.184 -10.992 -6.155 1.00 98.00 72 GLY A O 1
ATOM 560 N N . VAL A 1 73 ? -4.941 -11.040 -6.024 1.00 97.62 73 VAL A N 1
ATOM 561 C CA . VAL A 1 73 ? -4.706 -9.667 -6.493 1.00 97.62 73 VAL A CA 1
ATOM 562 C C . VAL A 1 73 ? -4.144 -9.726 -7.907 1.00 97.62 73 VAL A C 1
ATOM 564 O O . VAL A 1 73 ? -3.058 -10.252 -8.118 1.00 97.62 73 VAL A O 1
ATOM 567 N N . VAL A 1 74 ? -4.863 -9.192 -8.891 1.00 96.75 74 VAL A N 1
ATOM 568 C CA . VAL A 1 74 ? -4.367 -9.105 -10.272 1.00 96.75 74 VAL A CA 1
ATOM 569 C C . VAL A 1 74 ? -3.688 -7.754 -10.472 1.00 96.75 74 VAL A C 1
ATOM 571 O O . VAL A 1 74 ? -4.319 -6.712 -10.309 1.00 96.75 74 VAL A O 1
ATOM 574 N N . PHE A 1 75 ? -2.408 -7.778 -10.834 1.00 95.62 75 PHE A N 1
ATOM 575 C CA . PHE A 1 75 ? -1.612 -6.600 -11.165 1.00 95.62 75 PHE A CA 1
ATOM 576 C C . PHE A 1 75 ? -1.356 -6.598 -12.675 1.00 95.62 75 PHE A C 1
ATOM 578 O O . PHE A 1 75 ? -0.436 -7.255 -13.163 1.00 95.62 75 PHE A O 1
ATOM 585 N N . ALA A 1 76 ? -2.229 -5.924 -13.425 1.00 93.69 76 ALA A N 1
ATOM 586 C CA . ALA A 1 76 ? -2.132 -5.835 -14.879 1.00 93.69 76 ALA A CA 1
ATOM 587 C C . ALA A 1 76 ? -1.026 -4.853 -15.293 1.00 93.69 76 ALA A C 1
ATOM 589 O O . ALA A 1 76 ? -0.932 -3.756 -14.746 1.00 93.69 76 ALA A O 1
ATOM 590 N N . MET A 1 77 ? -0.203 -5.250 -16.261 1.00 93.62 77 MET A N 1
ATOM 591 C CA . MET A 1 77 ? 0.981 -4.520 -16.698 1.00 93.62 77 MET A CA 1
ATOM 592 C C . MET A 1 77 ? 1.018 -4.401 -18.218 1.00 93.62 77 MET A C 1
ATOM 594 O O . MET A 1 77 ? 0.991 -5.397 -18.941 1.00 93.62 77 MET A O 1
ATOM 598 N N . TRP A 1 78 ? 1.172 -3.171 -18.698 1.00 93.31 78 TRP A N 1
ATOM 599 C CA . TRP A 1 78 ? 1.519 -2.870 -20.081 1.00 93.31 78 TRP A CA 1
ATOM 600 C C . TRP A 1 78 ? 2.290 -1.549 -20.116 1.00 93.31 78 TRP A C 1
ATOM 602 O O . TRP A 1 78 ? 1.813 -0.543 -19.605 1.00 93.31 78 TRP A O 1
ATOM 612 N N . GLY A 1 79 ? 3.505 -1.544 -20.668 1.00 92.88 79 GLY A N 1
ATOM 613 C CA . GLY A 1 79 ? 4.361 -0.348 -20.656 1.00 92.88 79 GLY A CA 1
ATOM 614 C C . GLY A 1 79 ? 4.867 0.067 -19.263 1.00 92.88 79 GLY A C 1
ATOM 615 O O . GLY A 1 79 ? 5.255 1.215 -19.061 1.00 92.88 79 GLY A O 1
ATOM 616 N N . GLU A 1 80 ? 4.887 -0.857 -18.299 1.00 94.62 80 GLU A N 1
ATOM 617 C CA . GLU A 1 80 ? 5.192 -0.578 -16.886 1.00 94.62 80 GLU A CA 1
ATOM 618 C C . GLU A 1 80 ? 6.696 -0.607 -16.548 1.00 94.62 80 GLU A C 1
ATOM 620 O O . GLU A 1 80 ? 7.085 -0.492 -15.389 1.00 94.62 80 GLU A O 1
ATOM 625 N N . GLN A 1 81 ? 7.584 -0.758 -17.538 1.00 94.25 81 GLN A N 1
ATOM 626 C CA . GLN A 1 81 ? 9.030 -0.934 -17.317 1.00 94.25 81 GLN A CA 1
ATOM 627 C C . GLN A 1 81 ? 9.698 0.193 -16.513 1.00 94.25 81 GLN A C 1
ATOM 629 O O . GLN A 1 81 ? 10.729 -0.043 -15.884 1.00 94.25 81 GLN A O 1
ATOM 634 N N . ASN A 1 82 ? 9.134 1.403 -16.555 1.00 95.25 82 ASN A N 1
ATOM 635 C CA . ASN A 1 82 ? 9.632 2.546 -15.794 1.00 95.25 82 ASN A CA 1
ATOM 636 C C . ASN A 1 82 ? 9.130 2.486 -14.352 1.00 95.25 82 ASN A C 1
ATOM 638 O O . ASN A 1 82 ? 9.938 2.497 -13.431 1.00 95.25 82 ASN A O 1
ATOM 642 N N . ARG A 1 83 ? 7.816 2.325 -14.156 1.00 96.44 83 ARG A N 1
ATOM 643 C CA . ARG A 1 83 ? 7.180 2.303 -12.831 1.00 96.44 83 ARG A CA 1
ATOM 644 C C . ARG A 1 83 ? 7.609 1.101 -11.992 1.00 96.44 83 ARG A C 1
ATOM 646 O O . ARG A 1 83 ? 7.771 1.239 -10.787 1.00 96.44 83 ARG A O 1
ATOM 653 N N . LEU A 1 84 ? 7.863 -0.051 -12.619 1.00 95.88 84 LEU A N 1
ATOM 654 C CA . LEU A 1 84 ? 8.369 -1.252 -11.941 1.00 95.88 84 LEU A CA 1
ATOM 655 C C . LEU A 1 84 ? 9.788 -1.086 -11.382 1.00 95.88 84 LEU A C 1
ATOM 657 O O . LEU A 1 84 ? 10.190 -1.865 -10.523 1.00 95.88 84 LEU A O 1
ATOM 661 N N . ARG A 1 85 ? 10.562 -0.116 -11.879 1.00 95.62 85 ARG A N 1
ATOM 662 C CA . ARG A 1 85 ? 11.930 0.153 -11.425 1.00 95.62 85 ARG A CA 1
ATOM 663 C C . ARG A 1 85 ? 11.947 1.346 -10.464 1.00 95.62 85 ARG A C 1
ATOM 665 O O . ARG A 1 85 ? 11.074 2.206 -10.565 1.00 95.62 85 ARG A O 1
ATOM 672 N N . PRO A 1 86 ? 12.941 1.443 -9.568 1.00 95.44 86 PRO A N 1
ATOM 673 C CA . PRO A 1 86 ? 13.105 2.610 -8.708 1.00 95.44 86 PRO A CA 1
ATOM 674 C C . PRO A 1 86 ? 13.377 3.895 -9.492 1.00 95.44 86 PRO A C 1
ATOM 676 O O . PRO A 1 86 ? 13.823 3.856 -10.649 1.00 95.44 86 PRO A O 1
ATOM 679 N N . GLN A 1 87 ? 13.150 5.027 -8.829 1.00 96.62 87 GLN A N 1
ATOM 680 C CA . GLN A 1 87 ? 13.540 6.334 -9.333 1.00 96.62 87 GLN A CA 1
ATOM 681 C C . GLN A 1 87 ? 15.062 6.415 -9.499 1.00 96.62 87 GLN A C 1
ATOM 683 O O . GLN A 1 87 ? 15.834 5.996 -8.635 1.00 96.62 87 GLN A O 1
ATOM 688 N N . SER A 1 88 ? 15.504 6.969 -10.622 1.00 96.31 88 SER A N 1
ATOM 689 C CA . SER A 1 88 ? 16.912 7.268 -10.882 1.00 96.31 88 SER A CA 1
ATOM 690 C C . SER A 1 88 ? 17.040 8.437 -11.859 1.00 96.31 88 SER A C 1
ATOM 692 O O . SER A 1 88 ? 16.045 8.891 -12.423 1.00 96.31 88 SER A O 1
ATOM 694 N N . ALA A 1 89 ? 18.267 8.911 -12.100 1.00 96.56 89 ALA A N 1
ATOM 695 C CA . ALA A 1 89 ? 18.520 9.954 -13.098 1.00 96.56 89 ALA A CA 1
ATOM 696 C C . ALA A 1 89 ? 18.016 9.564 -14.504 1.00 96.56 89 ALA A C 1
ATOM 698 O O . ALA A 1 89 ? 17.484 10.409 -15.219 1.00 96.56 89 ALA A O 1
ATOM 699 N N . ASP A 1 90 ? 18.123 8.280 -14.862 1.00 96.06 90 ASP A N 1
ATOM 700 C CA . ASP A 1 90 ? 17.681 7.740 -16.156 1.00 96.06 90 ASP A CA 1
ATOM 701 C C . ASP A 1 90 ? 16.229 7.217 -16.129 1.00 96.06 90 ASP A C 1
ATOM 703 O O . ASP A 1 90 ? 15.676 6.849 -17.165 1.00 96.06 90 ASP A O 1
ATOM 707 N N . ASN A 1 91 ? 15.598 7.178 -14.950 1.00 95.69 91 ASN A N 1
ATOM 708 C CA . ASN A 1 91 ? 14.208 6.773 -14.744 1.00 95.69 91 ASN A CA 1
ATOM 709 C C . ASN A 1 91 ? 13.527 7.681 -13.700 1.00 95.69 91 ASN A C 1
ATOM 711 O O . ASN A 1 91 ? 13.241 7.237 -12.585 1.00 95.69 91 ASN A O 1
ATOM 715 N N . PRO A 1 92 ? 13.256 8.959 -14.023 1.00 95.31 92 PRO A N 1
ATOM 716 C CA . PRO A 1 92 ? 12.708 9.918 -13.059 1.00 95.31 92 PRO A CA 1
ATOM 717 C C . PRO A 1 92 ? 11.287 9.572 -12.587 1.00 95.31 92 PRO A C 1
ATOM 719 O O . PRO A 1 92 ? 10.846 10.072 -11.558 1.00 95.31 92 PRO A O 1
ATOM 722 N N . HIS A 1 93 ? 10.584 8.704 -13.322 1.00 95.12 93 HIS A N 1
ATOM 723 C CA . HIS A 1 93 ? 9.225 8.236 -13.024 1.00 95.12 93 HIS A CA 1
ATOM 724 C C . HIS A 1 93 ? 9.199 6.814 -12.442 1.00 95.12 93 HIS A C 1
ATOM 726 O O . HIS A 1 93 ? 8.197 6.108 -12.557 1.00 95.12 93 HIS A O 1
ATOM 732 N N . GLY A 1 94 ? 10.323 6.355 -11.891 1.00 96.88 94 GLY A N 1
ATOM 733 C CA . GLY A 1 94 ? 10.407 5.050 -11.255 1.00 96.88 94 GLY A CA 1
ATOM 734 C C . GLY A 1 94 ? 9.710 5.024 -9.904 1.00 96.88 94 GLY A C 1
ATOM 735 O O . GLY A 1 94 ? 10.085 5.763 -9.005 1.00 96.88 94 GLY A O 1
ATOM 736 N N . GLU A 1 95 ? 8.715 4.156 -9.757 1.00 96.75 95 GLU A N 1
ATOM 737 C CA . GLU A 1 95 ? 7.916 4.023 -8.531 1.00 96.75 95 GLU A CA 1
ATOM 738 C C . GLU A 1 95 ? 8.334 2.811 -7.692 1.00 96.75 95 GLU A C 1
ATOM 740 O O . GLU A 1 95 ? 7.885 2.664 -6.563 1.00 96.75 95 GLU A O 1
ATOM 745 N N . ASN A 1 96 ? 9.151 1.906 -8.246 1.00 96.38 96 ASN A N 1
ATOM 746 C CA . ASN A 1 96 ? 9.368 0.571 -7.679 1.00 96.38 96 ASN A CA 1
ATOM 747 C C . ASN A 1 96 ? 8.038 -0.171 -7.392 1.00 96.38 96 ASN A C 1
ATOM 749 O O . ASN A 1 96 ? 7.891 -0.895 -6.406 1.00 96.38 96 ASN A O 1
ATOM 753 N N . SER A 1 97 ? 7.048 0.036 -8.267 1.00 96.19 97 SER A N 1
ATOM 754 C CA . SER A 1 97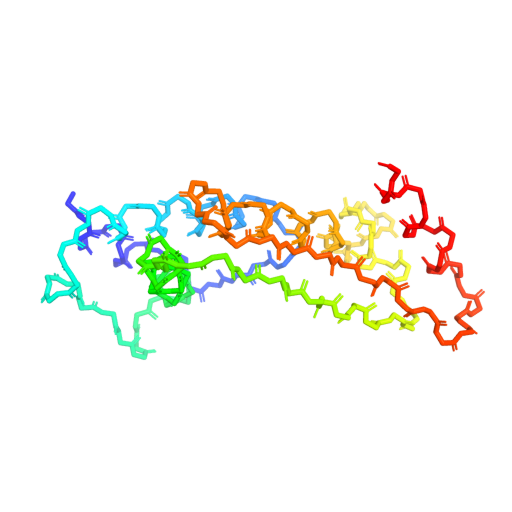 ? 5.622 -0.126 -7.963 1.00 96.19 97 SER A CA 1
ATOM 755 C C . SER A 1 97 ? 5.209 -1.534 -7.533 1.00 96.19 97 SER A C 1
ATOM 757 O O . SER A 1 97 ? 4.337 -1.677 -6.676 1.00 96.19 97 SER A O 1
ATOM 759 N N . LEU A 1 98 ? 5.824 -2.580 -8.096 1.00 96.44 98 LEU A N 1
ATOM 760 C CA . LEU A 1 98 ? 5.522 -3.959 -7.710 1.00 96.44 98 LEU A CA 1
ATOM 761 C C . LEU A 1 98 ? 6.058 -4.280 -6.312 1.00 96.44 98 LEU A C 1
ATOM 763 O O . LEU A 1 98 ? 5.315 -4.837 -5.515 1.00 96.44 98 LEU A O 1
ATOM 767 N N . VAL A 1 99 ? 7.297 -3.890 -5.992 1.00 96.00 99 VAL A N 1
ATOM 768 C CA . VAL A 1 99 ? 7.873 -4.093 -4.650 1.00 96.00 99 VAL A CA 1
ATOM 769 C C . VAL A 1 99 ? 7.026 -3.369 -3.610 1.00 96.00 99 VAL A C 1
ATOM 771 O O . VAL A 1 99 ? 6.550 -3.996 -2.669 1.00 96.00 99 VAL A O 1
ATOM 774 N N . THR A 1 100 ? 6.726 -2.089 -3.846 1.00 96.00 100 THR A N 1
ATOM 775 C CA . THR A 1 100 ? 5.869 -1.295 -2.956 1.00 96.00 100 THR A CA 1
ATOM 776 C C . THR A 1 100 ? 4.494 -1.936 -2.772 1.00 96.00 100 THR A C 1
ATOM 778 O O . THR A 1 100 ? 3.962 -1.957 -1.665 1.00 96.00 100 THR A O 1
ATOM 781 N N . LYS A 1 101 ? 3.905 -2.511 -3.830 1.00 96.56 101 LYS A N 1
ATOM 782 C CA . LYS A 1 101 ? 2.609 -3.192 -3.727 1.00 96.56 101 LYS A CA 1
ATOM 783 C C . LYS A 1 101 ? 2.673 -4.463 -2.880 1.00 96.56 101 LYS A C 1
ATOM 785 O O . LYS A 1 101 ? 1.728 -4.718 -2.136 1.00 96.56 101 LYS A O 1
ATOM 790 N N . LEU A 1 102 ? 3.739 -5.253 -3.009 1.00 96.94 102 LEU A N 1
ATOM 791 C CA . LEU A 1 102 ? 3.949 -6.459 -2.203 1.00 96.94 102 LEU A CA 1
ATOM 792 C C . LEU A 1 102 ? 4.091 -6.081 -0.722 1.00 96.94 102 LEU A C 1
ATOM 794 O O . LEU A 1 102 ? 3.333 -6.586 0.098 1.00 96.94 102 LEU A O 1
ATOM 798 N N . GLU A 1 103 ? 4.934 -5.094 -0.408 1.00 96.50 103 GLU A N 1
ATOM 799 C CA . GLU A 1 103 ? 5.127 -4.590 0.960 1.00 96.50 103 GLU A CA 1
ATOM 800 C C . GLU A 1 103 ? 3.825 -4.061 1.582 1.00 96.50 103 GLU A C 1
ATOM 802 O O . GLU A 1 103 ? 3.538 -4.307 2.753 1.00 96.50 103 GLU A O 1
ATOM 807 N N . GLN A 1 104 ? 3.004 -3.355 0.797 1.00 96.94 104 GLN A N 1
ATOM 808 C CA . GLN A 1 104 ? 1.695 -2.875 1.244 1.00 96.94 104 GLN A CA 1
ATOM 809 C C . GLN A 1 104 ? 0.728 -4.023 1.564 1.00 96.94 104 GLN A C 1
ATOM 811 O O . GLN A 1 104 ? -0.039 -3.921 2.521 1.00 96.94 104 GLN A O 1
ATOM 816 N N . LEU A 1 105 ? 0.726 -5.095 0.764 1.00 97.62 105 LEU A N 1
ATOM 817 C CA . LEU A 1 105 ? -0.137 -6.259 0.987 1.00 97.62 105 LEU A CA 1
ATOM 818 C C . LEU A 1 105 ? 0.337 -7.094 2.183 1.00 97.62 105 LEU A C 1
ATOM 820 O O . LEU A 1 105 ? -0.498 -7.529 2.980 1.00 97.62 105 LEU A O 1
ATOM 824 N N . ASP A 1 106 ? 1.653 -7.264 2.334 1.00 97.75 106 ASP A N 1
ATOM 825 C CA . ASP A 1 106 ? 2.264 -7.889 3.509 1.00 97.75 106 ASP A CA 1
ATOM 826 C C . ASP A 1 106 ? 1.869 -7.132 4.778 1.00 97.75 106 ASP A C 1
ATOM 828 O O . ASP A 1 106 ? 1.251 -7.706 5.671 1.00 97.75 106 ASP A O 1
ATOM 832 N N . TRP A 1 107 ? 2.111 -5.819 4.817 1.00 98.06 107 TRP A N 1
ATOM 833 C CA . TRP A 1 107 ? 1.749 -4.969 5.955 1.00 98.06 107 TRP A CA 1
ATOM 834 C C . TRP A 1 107 ? 0.254 -5.033 6.288 1.00 98.06 107 TRP A C 1
ATOM 836 O O . TRP A 1 107 ? -0.126 -5.184 7.452 1.00 98.06 107 TRP A O 1
ATOM 846 N N . LEU A 1 108 ? -0.608 -4.938 5.270 1.00 98.00 108 LEU A N 1
ATOM 847 C CA . LEU A 1 108 ? -2.057 -4.913 5.459 1.00 98.00 108 LEU A CA 1
ATOM 848 C C . LEU A 1 108 ? -2.574 -6.200 6.113 1.00 98.00 108 LEU A C 1
ATOM 850 O O . LEU A 1 108 ? -3.503 -6.130 6.914 1.00 98.00 108 LEU A O 1
ATOM 854 N N . THR A 1 109 ? -2.000 -7.351 5.752 1.00 97.81 109 THR A N 1
ATOM 855 C CA . THR A 1 109 ? -2.475 -8.680 6.176 1.00 97.81 109 THR A CA 1
ATOM 856 C C . THR A 1 109 ? -1.688 -9.288 7.333 1.00 97.81 109 THR A C 1
ATOM 858 O O . THR A 1 109 ? -2.137 -10.279 7.914 1.00 97.81 109 THR A O 1
ATOM 861 N N . GLU A 1 110 ? -0.565 -8.683 7.721 1.00 97.69 110 GLU A N 1
ATOM 862 C CA . GLU A 1 110 ? 0.232 -9.096 8.872 1.00 97.69 110 GLU A CA 1
ATOM 863 C C . GLU A 1 110 ? -0.622 -9.201 10.147 1.00 97.69 110 GLU A C 1
ATOM 865 O O . GLU A 1 110 ? -1.372 -8.292 10.501 1.00 97.69 110 GLU A O 1
ATOM 870 N N . GLY A 1 111 ? -0.510 -10.337 10.843 1.00 97.00 111 GLY A N 1
ATOM 871 C CA . GLY A 1 111 ? -1.266 -10.612 12.069 1.00 97.00 111 GLY A CA 1
ATOM 872 C C . GLY A 1 111 ? -2.734 -11.006 11.856 1.00 97.00 111 GLY A C 1
ATOM 873 O O . GLY A 1 111 ? -3.437 -11.223 12.840 1.00 97.00 111 GLY A O 1
ATOM 874 N N . SER A 1 112 ? -3.196 -11.140 10.609 1.00 97.75 112 SER A N 1
ATOM 875 C CA . SER A 1 112 ? -4.554 -11.588 10.270 1.00 97.75 112 SER A CA 1
ATOM 876 C C . SER A 1 112 ? -4.574 -13.024 9.718 1.00 97.75 112 SER A C 1
ATOM 878 O O . SER A 1 112 ? -3.539 -13.533 9.282 1.00 97.75 112 SER A O 1
ATOM 880 N N . PRO A 1 113 ? -5.740 -13.698 9.671 1.00 97.62 113 PRO A N 1
ATOM 881 C CA . PRO A 1 113 ? -5.880 -14.989 8.994 1.00 97.62 113 PRO A CA 1
ATOM 882 C C . PRO A 1 113 ? -6.046 -14.856 7.465 1.00 97.62 113 PRO A C 1
ATOM 884 O O . PRO A 1 113 ? -6.372 -15.840 6.794 1.00 97.62 113 PRO A O 1
ATOM 887 N N . ILE A 1 114 ? -5.894 -13.651 6.904 1.00 98.31 114 ILE A N 1
ATOM 888 C CA . ILE A 1 114 ? -6.049 -13.400 5.471 1.00 98.31 114 ILE A CA 1
ATOM 889 C C . ILE A 1 114 ? -4.737 -13.715 4.753 1.00 98.31 114 ILE A C 1
ATOM 891 O O . ILE A 1 114 ? -3.695 -13.138 5.040 1.00 98.31 114 ILE A O 1
ATOM 895 N N . GLU A 1 115 ? -4.811 -14.593 3.760 1.00 98.06 115 GLU A N 1
ATOM 896 C CA . GLU A 1 115 ? -3.721 -14.882 2.834 1.00 98.06 115 GLU A CA 1
ATOM 897 C C . GLU A 1 115 ? -3.983 -14.183 1.500 1.00 98.06 115 GLU A C 1
ATOM 899 O O . GLU A 1 115 ? -5.115 -14.162 1.004 1.00 98.06 115 GLU A O 1
ATOM 904 N N . TRP A 1 116 ? -2.934 -13.677 0.859 1.00 97.94 116 TRP A N 1
ATOM 905 C CA . TRP A 1 116 ? -3.038 -13.096 -0.474 1.00 97.94 116 TRP A CA 1
ATOM 906 C C . TRP A 1 116 ? -2.038 -13.716 -1.446 1.00 97.94 116 TRP A C 1
ATOM 908 O O . TRP A 1 116 ? -0.990 -14.239 -1.072 1.00 97.94 116 TRP A O 1
ATOM 918 N N . ARG A 1 117 ? -2.381 -13.660 -2.733 1.00 97.50 117 ARG A N 1
ATOM 919 C CA . ARG A 1 117 ? -1.468 -13.959 -3.835 1.00 97.50 117 ARG A CA 1
ATOM 920 C C . ARG A 1 117 ? -1.611 -12.910 -4.919 1.00 97.50 117 ARG A C 1
ATOM 922 O O . ARG A 1 117 ? -2.720 -12.678 -5.401 1.00 97.50 117 ARG A O 1
ATOM 929 N N . LEU A 1 118 ? -0.494 -12.316 -5.323 1.00 97.06 118 LEU A N 1
ATOM 930 C CA . LEU A 1 118 ? -0.452 -11.372 -6.432 1.00 97.06 118 LEU A CA 1
ATOM 931 C C . LEU A 1 118 ? -0.096 -12.092 -7.739 1.00 97.06 118 LEU A C 1
ATOM 933 O O . LEU A 1 118 ? 0.835 -12.892 -7.793 1.00 97.06 118 LEU A O 1
ATOM 937 N N . TYR A 1 119 ? -0.848 -11.790 -8.794 1.00 95.81 119 TYR A N 1
ATOM 938 C CA . TYR A 1 119 ? -0.635 -12.257 -10.159 1.00 95.81 119 TYR A CA 1
ATOM 939 C C . TYR A 1 119 ? -0.242 -11.062 -11.024 1.00 95.81 119 TYR A C 1
ATOM 941 O O . TYR A 1 119 ? -1.089 -10.236 -11.366 1.00 95.81 119 TYR A O 1
ATOM 949 N N . ALA A 1 120 ? 1.041 -10.964 -11.365 1.00 94.94 120 ALA A N 1
ATOM 950 C CA . ALA A 1 120 ? 1.530 -9.975 -12.315 1.00 94.94 120 ALA A CA 1
ATOM 951 C C . ALA A 1 120 ? 1.195 -10.455 -13.736 1.00 94.94 120 ALA A C 1
ATOM 953 O O . ALA A 1 120 ? 1.683 -11.498 -14.172 1.00 94.94 120 ALA A O 1
ATOM 954 N N . VAL A 1 121 ? 0.324 -9.728 -14.435 1.00 95.25 121 VAL A N 1
ATOM 955 C CA . VAL A 1 121 ? -0.195 -10.117 -15.754 1.00 95.25 121 VAL A CA 1
ATOM 956 C C . VAL A 1 121 ? 0.314 -9.136 -16.795 1.00 95.25 121 VAL A C 1
ATOM 958 O O . VAL A 1 121 ? -0.020 -7.959 -16.745 1.00 95.25 121 VAL A O 1
ATOM 961 N N . ASP A 1 122 ? 1.115 -9.627 -17.734 1.00 93.44 122 ASP A N 1
ATOM 962 C CA . ASP A 1 122 ? 1.650 -8.853 -18.853 1.00 93.44 122 ASP A CA 1
ATOM 963 C C . ASP A 1 122 ? 0.860 -9.161 -20.131 1.00 93.44 122 ASP A C 1
ATOM 965 O O . ASP A 1 122 ? 0.766 -10.320 -20.538 1.00 93.44 122 ASP A O 1
ATOM 969 N N . ASP A 1 123 ? 0.289 -8.128 -20.754 1.00 90.69 123 ASP A N 1
ATOM 970 C CA . ASP A 1 123 ? -0.516 -8.247 -21.980 1.00 90.69 123 ASP A CA 1
ATOM 971 C C . ASP A 1 123 ? 0.341 -8.080 -23.252 1.00 90.69 123 ASP A C 1
ATOM 973 O O . ASP A 1 123 ? 0.081 -7.241 -24.116 1.00 90.69 123 ASP A O 1
ATOM 977 N N . GLY A 1 124 ? 1.446 -8.828 -23.336 1.00 88.81 124 GLY A N 1
ATOM 978 C CA . GLY A 1 124 ? 2.349 -8.807 -24.492 1.00 88.81 124 GLY A CA 1
ATOM 979 C C . GLY A 1 124 ? 3.162 -7.515 -24.622 1.00 88.81 124 GLY A C 1
ATOM 980 O O . GLY A 1 124 ? 3.406 -7.038 -25.733 1.00 88.81 124 GLY A O 1
ATOM 981 N N . CYS A 1 125 ? 3.585 -6.933 -23.499 1.00 91.19 125 CYS A N 1
ATOM 982 C CA . CYS A 1 125 ? 4.359 -5.699 -23.463 1.00 91.19 125 CYS A CA 1
ATOM 983 C C . CYS A 1 125 ? 5.711 -5.864 -24.192 1.00 91.19 125 CYS A C 1
ATOM 985 O O . CYS A 1 125 ? 6.546 -6.679 -23.784 1.00 91.19 125 CYS A O 1
ATOM 987 N N . PRO A 1 126 ? 6.015 -5.037 -25.211 1.00 91.75 126 PRO A N 1
ATOM 988 C CA . PRO A 1 126 ? 7.276 -5.138 -25.949 1.00 91.75 126 PRO A CA 1
ATOM 989 C C . PRO A 1 126 ? 8.485 -4.607 -25.160 1.00 91.75 126 PRO A C 1
ATOM 991 O O . PRO A 1 126 ? 9.626 -4.781 -25.581 1.00 91.75 126 PRO A O 1
ATOM 994 N N . HIS A 1 127 ? 8.255 -3.946 -24.023 1.00 91.44 127 HIS A N 1
ATOM 995 C CA . HIS A 1 127 ? 9.290 -3.272 -23.236 1.00 91.44 127 HIS A CA 1
ATOM 996 C C . HIS A 1 127 ? 9.829 -4.113 -22.068 1.00 91.44 127 HIS A C 1
ATOM 998 O O . HIS A 1 127 ? 10.600 -3.612 -21.248 1.00 91.44 127 HIS A O 1
ATOM 1004 N N . GLY A 1 128 ? 9.449 -5.393 -21.993 1.00 91.50 128 GLY A N 1
ATOM 1005 C CA . GLY A 1 128 ? 10.002 -6.345 -21.029 1.00 91.50 128 GLY A CA 1
ATOM 1006 C C . GLY A 1 128 ? 9.453 -6.218 -19.605 1.00 91.50 128 GLY A C 1
ATOM 1007 O O . GLY A 1 128 ? 10.140 -6.621 -18.667 1.00 91.50 128 GLY A O 1
ATOM 1008 N N . SER A 1 129 ? 8.238 -5.686 -19.420 1.00 91.50 129 SER A N 1
ATOM 1009 C CA . SER A 1 129 ? 7.598 -5.561 -18.098 1.00 91.50 129 SER A CA 1
ATOM 1010 C C . SER A 1 129 ? 7.487 -6.911 -17.373 1.00 91.50 129 SER A C 1
ATOM 1012 O O . SER A 1 129 ? 7.903 -7.003 -16.220 1.00 91.50 129 SER A O 1
ATOM 1014 N N . ALA A 1 130 ? 7.060 -7.976 -18.062 1.00 92.31 130 ALA A N 1
ATOM 1015 C CA . ALA A 1 130 ? 7.066 -9.343 -17.530 1.00 92.31 130 ALA A CA 1
ATOM 1016 C C . ALA A 1 130 ? 8.431 -9.796 -16.990 1.00 92.31 130 ALA A C 1
ATOM 1018 O O . ALA A 1 130 ? 8.506 -10.361 -15.902 1.00 92.31 130 ALA A O 1
ATOM 1019 N N . ALA A 1 131 ? 9.515 -9.546 -17.731 1.00 93.25 131 ALA A N 1
ATOM 1020 C CA . ALA A 1 131 ? 10.853 -9.972 -17.324 1.00 93.25 131 ALA A CA 1
ATOM 1021 C C . ALA A 1 131 ? 11.323 -9.238 -16.058 1.00 93.25 131 ALA A C 1
ATOM 1023 O O . ALA A 1 131 ? 11.942 -9.846 -15.188 1.00 93.25 131 ALA A O 1
ATOM 1024 N N . ILE A 1 132 ? 10.990 -7.949 -15.934 1.00 93.94 132 ILE A N 1
ATOM 1025 C CA . ILE A 1 132 ? 11.277 -7.157 -14.731 1.00 93.94 132 ILE A CA 1
ATOM 1026 C C . ILE A 1 132 ? 10.479 -7.702 -13.541 1.00 93.94 132 ILE A C 1
ATOM 1028 O O . ILE A 1 132 ? 11.059 -7.974 -12.495 1.00 93.94 132 ILE A O 1
ATOM 1032 N N . ALA A 1 133 ? 9.171 -7.918 -13.712 1.00 93.75 133 ALA A N 1
ATOM 1033 C CA . ALA A 1 133 ? 8.301 -8.428 -12.654 1.00 93.75 133 ALA A CA 1
ATOM 1034 C C . ALA A 1 133 ? 8.722 -9.826 -12.164 1.00 93.75 133 ALA A C 1
ATOM 1036 O O . ALA A 1 133 ? 8.752 -10.074 -10.960 1.00 93.75 133 ALA A O 1
ATOM 1037 N N . ALA A 1 134 ? 9.122 -10.718 -13.077 1.00 92.44 134 ALA A N 1
ATOM 1038 C CA . ALA A 1 134 ? 9.629 -12.048 -12.737 1.00 92.44 134 ALA A CA 1
ATOM 1039 C C . ALA A 1 134 ? 10.938 -12.011 -11.926 1.00 92.44 134 ALA A C 1
ATOM 1041 O O . ALA A 1 134 ? 11.211 -12.930 -11.159 1.00 92.44 134 ALA A O 1
ATOM 1042 N N . GLY A 1 135 ? 11.747 -10.956 -12.078 1.00 92.19 135 GLY A N 1
ATOM 1043 C CA . GLY A 1 135 ? 12.945 -10.742 -11.264 1.00 92.19 135 GLY A CA 1
ATOM 1044 C C . GLY A 1 135 ? 12.652 -10.285 -9.831 1.00 92.19 135 GLY A C 1
ATOM 1045 O O . GLY A 1 135 ? 13.521 -10.420 -8.977 1.00 92.19 135 GLY A O 1
ATOM 1046 N N . ILE A 1 136 ? 11.451 -9.759 -9.574 1.00 88.25 136 ILE A N 1
ATOM 1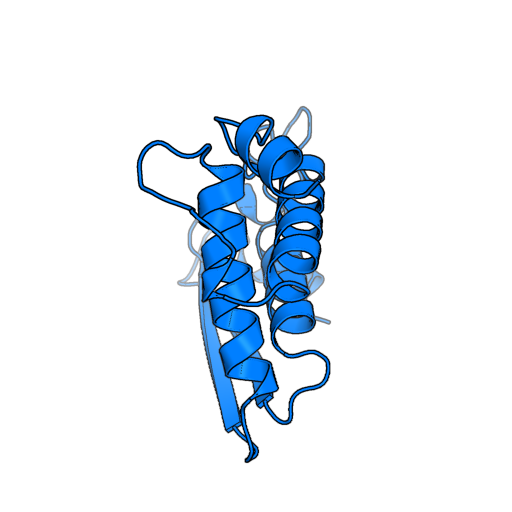047 C CA . ILE A 1 136 ? 11.017 -9.255 -8.263 1.00 88.25 136 ILE A CA 1
ATOM 1048 C C . ILE A 1 136 ? 10.292 -10.348 -7.466 1.00 88.25 136 ILE A C 1
ATOM 1050 O O . ILE A 1 136 ? 10.530 -10.498 -6.274 1.00 88.25 136 ILE A O 1
ATOM 1054 N N . ALA A 1 137 ? 9.411 -11.112 -8.116 1.00 67.94 137 ALA A N 1
ATOM 1055 C CA . ALA A 1 137 ? 8.504 -12.064 -7.468 1.00 67.94 137 ALA A CA 1
ATOM 1056 C C . ALA A 1 137 ? 9.083 -13.492 -7.313 1.00 67.94 137 ALA A C 1
ATOM 1058 O O . ALA A 1 137 ? 8.392 -14.459 -7.644 1.00 67.94 137 ALA A O 1
ATOM 1059 N N . GLN A 1 138 ? 10.342 -13.624 -6.869 1.00 51.59 138 GLN A N 1
ATOM 1060 C CA . GLN A 1 138 ? 10.990 -14.932 -6.638 1.00 51.59 138 GLN A CA 1
ATOM 1061 C C . GLN A 1 138 ? 10.566 -15.594 -5.327 1.00 51.59 138 GLN A C 1
ATOM 1063 O O . GLN A 1 138 ? 10.532 -14.893 -4.294 1.00 51.59 138 GLN A O 1
#

pLDDT: mean 94.38, std 5.78, range [51.59, 98.31]

Foldseek 3Di:
DLVVVQQPDAQDAQLQDVVSLVSLCVNLVVCLPDDVVVDDDDPVTRPSSVSSNVLSVLLVVQLPDPDADEEEAEAEDAPCVLCCAHDDPVRNNHNVVLLSVVVSVCVSNPNGNYHYDYDYHYPPHPVCPVVSNVVVPD